Protein AF-A0A3M1ITL6-F1 (afdb_monomer_lite)

Sequence (123 aa):
MMTILAANTQMPSLGCLSLTGAEKLVLAFLWTGGGEDGTHYSFAAISAGTGLSRDDVRECCRSLAGNGLAVFNKGLWRWDGSGPAGAGYAAKTDLPHGLRQEIAALTEATISLGLIDVHDGYY

Structure (mmCIF, N/CA/C/O backbone):
data_AF-A0A3M1ITL6-F1
#
_entry.id   AF-A0A3M1ITL6-F1
#
loop_
_atom_site.group_PDB
_atom_site.id
_atom_site.type_symbol
_atom_site.label_atom_id
_atom_site.label_alt_id
_atom_site.label_comp_id
_atom_site.label_asym_id
_atom_site.label_entity_id
_atom_site.label_seq_id
_atom_site.pdbx_PDB_ins_code
_atom_site.Cartn_x
_atom_site.Cartn_y
_atom_site.Cartn_z
_atom_site.occupancy
_atom_site.B_iso_or_equiv
_atom_site.auth_seq_id
_atom_site.auth_comp_id
_atom_site.auth_asym_id
_atom_site.auth_atom_id
_atom_site.pdbx_PDB_model_num
ATOM 1 N N . MET A 1 1 ? -40.241 -12.916 -23.848 1.00 46.25 1 MET A N 1
ATOM 2 C CA . MET A 1 1 ? -40.240 -12.227 -22.541 1.00 46.25 1 MET A CA 1
ATOM 3 C C . MET A 1 1 ? -39.104 -12.832 -21.727 1.00 46.25 1 MET A C 1
ATOM 5 O O . MET A 1 1 ? -39.281 -13.884 -21.134 1.00 46.25 1 MET A O 1
ATOM 9 N N . MET A 1 2 ? -37.899 -12.273 -21.856 1.00 37.56 2 MET A N 1
ATOM 10 C CA . MET A 1 2 ? -36.683 -12.798 -21.227 1.00 37.56 2 MET A CA 1
ATOM 11 C C . MET A 1 2 ? -36.306 -11.838 -20.101 1.00 37.56 2 MET A C 1
ATOM 13 O O . MET A 1 2 ? -35.878 -10.715 -20.353 1.00 37.56 2 MET A O 1
ATOM 17 N N . THR A 1 3 ? -36.563 -12.257 -18.867 1.00 47.81 3 THR A N 1
ATOM 18 C CA . THR A 1 3 ? -36.239 -11.501 -17.658 1.00 47.81 3 THR A CA 1
ATOM 19 C C . THR A 1 3 ? -34.740 -11.622 -17.414 1.00 47.81 3 THR A C 1
ATOM 21 O O . THR A 1 3 ? -34.264 -12.660 -16.961 1.00 47.81 3 THR A O 1
ATOM 24 N N . ILE A 1 4 ? -33.985 -10.574 -17.741 1.00 45.72 4 ILE A N 1
ATOM 25 C CA . ILE A 1 4 ? -32.607 -10.432 -17.273 1.00 45.72 4 ILE A CA 1
ATOM 26 C C . ILE A 1 4 ? -32.708 -10.134 -15.777 1.00 45.72 4 ILE A C 1
ATOM 28 O O . ILE A 1 4 ? -33.066 -9.029 -15.373 1.00 45.72 4 ILE A O 1
ATOM 32 N N . LEU A 1 5 ? -32.450 -11.153 -14.958 1.00 42.06 5 LEU A N 1
ATOM 33 C CA . LEU A 1 5 ? -32.107 -10.987 -13.553 1.00 42.06 5 LEU A CA 1
ATOM 34 C C . LEU A 1 5 ? -30.850 -10.117 -13.512 1.00 42.06 5 LEU A C 1
ATOM 36 O O . LEU A 1 5 ? -29.741 -10.608 -13.714 1.00 42.06 5 LEU A O 1
ATOM 40 N N . ALA A 1 6 ? -31.029 -8.814 -13.299 1.00 45.41 6 ALA A N 1
ATOM 41 C CA . ALA A 1 6 ? -29.959 -7.963 -12.821 1.00 45.41 6 ALA A CA 1
ATOM 42 C C . ALA A 1 6 ? -29.506 -8.581 -11.499 1.00 45.41 6 ALA A C 1
ATOM 44 O O . ALA A 1 6 ? -30.219 -8.512 -10.496 1.00 45.41 6 ALA A O 1
ATOM 45 N N . ALA A 1 7 ? -28.370 -9.278 -11.533 1.00 46.28 7 ALA A N 1
ATOM 46 C CA . ALA A 1 7 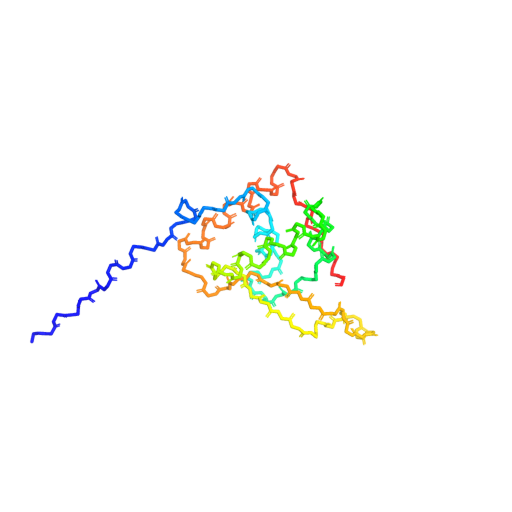? -27.677 -9.690 -10.335 1.00 46.28 7 ALA A CA 1
ATOM 47 C C . ALA A 1 7 ? -27.480 -8.417 -9.516 1.00 46.28 7 ALA A C 1
ATOM 49 O O . ALA A 1 7 ? -26.694 -7.542 -9.873 1.00 46.28 7 ALA A O 1
ATOM 50 N N . ASN A 1 8 ? -28.270 -8.287 -8.456 1.00 49.06 8 ASN A N 1
ATOM 51 C CA . ASN A 1 8 ? -28.079 -7.289 -7.429 1.00 49.06 8 ASN A CA 1
ATOM 52 C C . ASN A 1 8 ? -26.829 -7.721 -6.653 1.00 49.06 8 ASN A C 1
ATOM 54 O O . ASN A 1 8 ? -26.909 -8.241 -5.544 1.00 49.06 8 ASN A O 1
ATOM 58 N N . THR A 1 9 ? -25.663 -7.621 -7.294 1.00 50.06 9 THR A N 1
ATOM 59 C CA . THR A 1 9 ? -24.370 -7.663 -6.623 1.00 50.06 9 THR A CA 1
ATOM 60 C C . THR A 1 9 ? -24.297 -6.388 -5.814 1.00 50.06 9 THR A C 1
ATOM 62 O O . THR A 1 9 ? -23.813 -5.358 -6.278 1.00 50.06 9 THR A O 1
ATOM 65 N N . GLN A 1 10 ? -24.870 -6.465 -4.619 1.00 50.16 10 GLN A N 1
ATOM 66 C CA . GLN A 1 10 ? -24.648 -5.540 -3.530 1.00 50.16 10 GLN A CA 1
ATOM 67 C C . GLN A 1 10 ? -23.132 -5.508 -3.332 1.00 50.16 10 GLN A C 1
ATOM 69 O O . GLN A 1 10 ? -22.541 -6.451 -2.806 1.00 50.16 10 GLN A O 1
ATOM 74 N N . MET A 1 11 ? -22.487 -4.514 -3.941 1.00 52.91 11 MET A N 1
ATOM 75 C CA . MET A 1 11 ? -21.036 -4.482 -4.000 1.00 52.91 11 MET A CA 1
ATOM 76 C C . MET A 1 11 ? -20.493 -4.299 -2.590 1.00 52.91 11 MET A C 1
ATOM 78 O O . MET A 1 11 ? -21.077 -3.538 -1.813 1.00 52.91 11 MET A O 1
ATOM 82 N N . PRO A 1 12 ? -19.396 -4.987 -2.251 1.00 55.94 12 PRO A N 1
ATOM 83 C CA . PRO A 1 12 ? -18.778 -4.797 -0.960 1.00 55.94 12 PRO A CA 1
ATOM 84 C C . PRO A 1 12 ? -18.302 -3.345 -0.846 1.00 55.94 12 PRO A C 1
ATOM 86 O O . PRO A 1 12 ? -17.479 -2.905 -1.644 1.00 55.94 12 PRO A O 1
ATOM 89 N N . SER A 1 13 ? -18.833 -2.594 0.120 1.00 63.34 13 SER A N 1
ATOM 90 C CA . SER A 1 13 ? -18.220 -1.333 0.548 1.00 63.34 13 SER A CA 1
ATOM 91 C C . SER A 1 13 ? -16.932 -1.642 1.314 1.00 63.34 13 SER A C 1
ATOM 93 O O . SER A 1 13 ? -16.799 -2.720 1.903 1.00 63.34 13 SER A O 1
ATOM 95 N N . LEU A 1 14 ? -15.988 -0.705 1.397 1.00 59.44 14 LEU A N 1
ATOM 96 C CA . LEU A 1 14 ? -14.835 -0.831 2.297 1.00 59.44 14 LEU A CA 1
ATOM 97 C C . LEU A 1 14 ? -15.272 -1.062 3.750 1.00 59.44 14 LEU A C 1
ATOM 99 O O . LEU A 1 14 ? -14.508 -1.612 4.528 1.00 59.44 14 LEU A O 1
ATOM 103 N N . GLY A 1 15 ? -16.497 -0.675 4.123 1.00 57.66 15 GLY A N 1
ATOM 104 C CA . GLY A 1 15 ? -17.072 -0.972 5.436 1.00 57.66 15 GLY A CA 1
ATOM 105 C C . GLY A 1 15 ? -17.355 -2.460 5.683 1.00 57.66 15 GLY A C 1
ATOM 106 O O . GLY A 1 15 ? -17.382 -2.875 6.838 1.00 57.66 15 GLY A O 1
ATOM 107 N N . CYS A 1 16 ? -17.550 -3.268 4.635 1.00 54.03 16 CYS A N 1
ATOM 108 C CA . CYS A 1 16 ? -17.731 -4.719 4.771 1.00 54.03 16 CYS A CA 1
ATOM 109 C C . CYS A 1 16 ? -16.427 -5.517 4.590 1.00 54.03 16 CYS A C 1
ATOM 111 O O . CYS A 1 16 ? -16.330 -6.647 5.067 1.00 54.03 16 CYS A O 1
ATOM 113 N N . LEU A 1 17 ? -15.414 -4.923 3.952 1.00 67.50 17 LEU A N 1
ATOM 114 C CA . LEU A 1 17 ? -14.052 -5.446 3.931 1.00 67.50 17 LEU A CA 1
ATOM 115 C C . LEU A 1 17 ? -13.398 -5.050 5.258 1.00 67.50 17 LEU A C 1
ATOM 117 O O . LEU A 1 17 ? -13.143 -3.877 5.503 1.00 67.50 17 LEU A O 1
ATOM 121 N N . SER A 1 18 ? -13.163 -6.010 6.151 1.00 79.00 18 SER A N 1
ATOM 122 C CA . SER A 1 18 ? -12.635 -5.745 7.497 1.00 79.00 18 SER A CA 1
ATOM 123 C C . SER A 1 18 ? -11.139 -5.384 7.474 1.00 79.00 18 SER A C 1
ATOM 125 O O . SER A 1 18 ? -10.317 -6.100 8.039 1.00 79.00 18 SER A O 1
ATOM 127 N N . LEU A 1 19 ? -10.789 -4.283 6.802 1.00 85.44 19 LEU A N 1
ATOM 128 C CA . LEU A 1 19 ? -9.425 -3.781 6.673 1.00 85.44 19 LEU A CA 1
ATOM 129 C C . LEU A 1 19 ? -8.981 -3.075 7.959 1.00 85.44 19 LEU A C 1
ATOM 131 O O . LEU A 1 19 ? -9.660 -2.182 8.483 1.00 85.44 19 LEU A O 1
ATOM 135 N N . THR A 1 20 ? -7.796 -3.440 8.423 1.00 91.44 20 THR A N 1
ATOM 136 C CA . THR A 1 20 ? -7.046 -2.786 9.494 1.00 91.44 20 THR A CA 1
ATOM 137 C C . THR A 1 20 ? -6.612 -1.370 9.099 1.00 91.44 20 THR A C 1
ATOM 139 O O . THR A 1 20 ? -6.631 -0.981 7.929 1.00 91.44 20 THR A O 1
ATOM 142 N N . GLY A 1 21 ? -6.194 -0.572 10.088 1.00 88.75 21 GLY A N 1
ATOM 143 C CA . GLY A 1 21 ? -5.652 0.768 9.836 1.00 88.75 21 GLY A CA 1
ATOM 144 C C . GLY A 1 21 ? -4.407 0.751 8.942 1.00 88.75 21 GLY A C 1
ATOM 145 O O . GLY A 1 21 ? -4.296 1.581 8.044 1.00 88.75 21 GLY A O 1
ATOM 146 N N . ALA A 1 22 ? -3.517 -0.229 9.130 1.00 91.25 22 ALA A N 1
ATOM 147 C CA . ALA A 1 22 ? -2.308 -0.381 8.323 1.00 91.25 22 ALA A CA 1
ATOM 148 C C . ALA A 1 22 ? -2.631 -0.741 6.862 1.00 91.25 22 ALA A C 1
ATOM 150 O O . ALA A 1 22 ? -2.080 -0.137 5.946 1.00 91.25 22 ALA A O 1
ATOM 151 N N . GLU A 1 23 ? -3.582 -1.651 6.626 1.00 92.31 23 GLU A N 1
ATOM 152 C CA . GLU A 1 23 ? -4.016 -2.004 5.266 1.00 92.31 23 GLU A CA 1
ATOM 153 C C . GLU A 1 23 ? -4.663 -0.827 4.543 1.00 92.31 23 GLU A C 1
ATOM 155 O O . GLU A 1 23 ? -4.386 -0.606 3.367 1.00 92.31 23 GLU A O 1
ATOM 160 N N . LYS A 1 24 ? -5.495 -0.048 5.242 1.00 91.25 24 LYS A N 1
ATOM 161 C CA . LYS A 1 24 ? -6.097 1.178 4.699 1.00 91.25 24 LYS A CA 1
ATOM 162 C C . LYS A 1 24 ? -5.033 2.186 4.282 1.00 91.25 24 LYS A C 1
ATOM 164 O O . LYS A 1 24 ? -5.138 2.778 3.213 1.00 91.25 24 LYS A O 1
ATOM 169 N N . LEU A 1 25 ? -4.002 2.340 5.103 1.00 91.06 25 LEU A N 1
ATOM 170 C CA . LEU A 1 25 ? -2.909 3.271 4.861 1.00 91.06 25 LEU A CA 1
ATOM 171 C C . LEU A 1 25 ? -2.024 2.815 3.686 1.00 91.06 25 LEU A C 1
ATOM 173 O O . LEU A 1 25 ? -1.702 3.616 2.812 1.00 91.06 25 LEU A O 1
ATOM 177 N N . VAL A 1 26 ? -1.723 1.516 3.584 1.00 92.00 26 VAL A N 1
ATOM 178 C CA . VAL A 1 26 ? -1.039 0.943 2.409 1.00 92.00 26 VAL A CA 1
ATOM 179 C C . VAL A 1 26 ? -1.891 1.080 1.146 1.00 92.00 26 VAL A C 1
ATOM 181 O O . VAL A 1 26 ? -1.368 1.451 0.099 1.00 92.00 26 VAL A O 1
ATOM 184 N N . LEU A 1 27 ? -3.197 0.810 1.219 1.00 90.88 27 LEU A N 1
ATOM 185 C CA . LEU A 1 27 ? -4.101 0.933 0.075 1.00 90.88 27 LEU A CA 1
ATOM 186 C C . LEU A 1 27 ? -4.184 2.377 -0.425 1.00 90.88 27 LEU A C 1
ATOM 188 O O . LEU A 1 27 ? -4.099 2.598 -1.630 1.00 90.88 27 LEU A O 1
ATOM 192 N N . ALA A 1 28 ? -4.300 3.341 0.490 1.00 89.88 28 ALA A N 1
ATOM 193 C CA . ALA A 1 28 ? -4.265 4.759 0.161 1.00 89.88 28 ALA A CA 1
ATOM 194 C C . ALA A 1 28 ? -2.951 5.133 -0.545 1.00 89.88 28 ALA A C 1
ATOM 196 O O . ALA A 1 28 ? -2.997 5.750 -1.603 1.00 89.88 28 ALA A O 1
ATOM 197 N N . PHE A 1 29 ? -1.796 4.677 -0.043 1.00 89.94 29 PHE A N 1
ATOM 198 C CA . PHE A 1 29 ? -0.498 4.920 -0.691 1.00 89.94 29 PHE A CA 1
ATOM 199 C C . PHE A 1 29 ? -0.403 4.312 -2.099 1.00 89.94 29 PHE A C 1
ATOM 201 O O . PHE A 1 29 ? 0.122 4.921 -3.025 1.00 89.94 29 PHE A O 1
ATOM 208 N N . LEU A 1 30 ? -0.915 3.097 -2.295 1.00 88.62 30 LEU A N 1
ATOM 209 C CA . LEU A 1 30 ? -0.932 2.480 -3.623 1.00 88.62 30 LEU A CA 1
ATOM 210 C C . LEU A 1 30 ? -1.874 3.220 -4.588 1.00 88.62 30 LEU A C 1
ATOM 212 O O . LEU A 1 30 ? -1.620 3.247 -5.7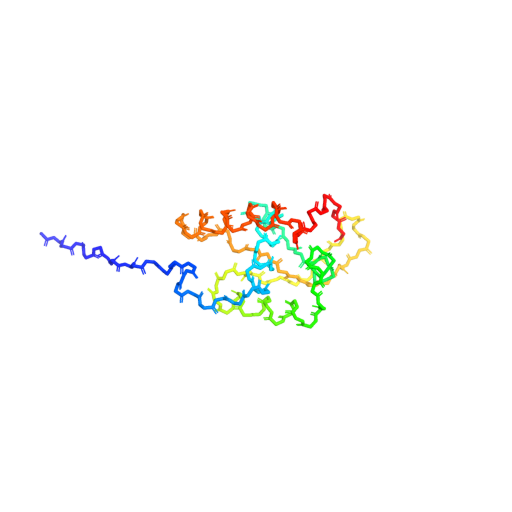94 1.00 88.62 30 LEU A O 1
ATOM 216 N N . TRP A 1 31 ? -2.952 3.809 -4.063 1.00 87.19 31 TRP A N 1
ATOM 217 C CA . TRP A 1 31 ? -3.932 4.566 -4.835 1.00 87.19 31 TRP A CA 1
ATOM 218 C C . TRP A 1 31 ? -3.412 5.944 -5.259 1.00 87.19 31 TRP A C 1
ATOM 220 O O . TRP A 1 31 ? -3.646 6.331 -6.402 1.00 87.19 31 TRP A O 1
ATOM 230 N N . THR A 1 32 ? -2.670 6.651 -4.391 1.00 80.38 32 THR A N 1
ATOM 231 C CA . THR A 1 32 ? -2.135 7.998 -4.691 1.00 80.38 32 THR A CA 1
ATOM 232 C C . THR A 1 32 ? -1.236 8.025 -5.914 1.00 80.38 32 THR A C 1
ATOM 234 O O . THR A 1 32 ? -1.229 9.017 -6.633 1.00 80.38 32 THR A O 1
ATOM 237 N N . GLY A 1 33 ? -0.469 6.960 -6.136 1.00 67.38 33 GLY A N 1
ATOM 238 C CA . GLY A 1 33 ? 0.574 6.959 -7.152 1.00 67.38 33 GLY A CA 1
ATOM 239 C C . GLY A 1 33 ? 0.406 5.948 -8.292 1.00 67.38 33 GLY A C 1
ATOM 240 O O . GLY A 1 33 ? 1.100 6.036 -9.302 1.00 67.38 33 GLY A O 1
ATOM 241 N N . GLY A 1 34 ? -0.515 4.985 -8.159 1.00 56.53 34 GLY A N 1
ATOM 242 C CA . GLY A 1 34 ? -0.714 3.908 -9.141 1.00 56.53 34 GLY A CA 1
ATOM 243 C C . GLY A 1 34 ? -2.139 3.746 -9.673 1.00 56.53 34 GLY A C 1
ATOM 244 O O . GLY A 1 34 ? -2.354 2.882 -10.522 1.00 56.53 34 GLY A O 1
ATOM 245 N N . GLY A 1 35 ? -3.106 4.542 -9.198 1.00 51.56 35 GLY A N 1
ATOM 246 C CA . GLY A 1 35 ? -4.529 4.360 -9.511 1.00 51.56 35 GLY A CA 1
ATOM 247 C C . GLY A 1 35 ? -4.909 4.517 -10.992 1.00 51.56 35 GLY A C 1
ATOM 248 O O . GLY A 1 35 ? -5.876 3.893 -11.426 1.00 51.56 35 GLY A O 1
ATOM 249 N N . GLU A 1 36 ? -4.149 5.290 -11.775 1.00 50.06 36 GLU A N 1
ATOM 250 C CA . GLU A 1 36 ? -4.409 5.497 -13.214 1.00 50.06 36 GLU A CA 1
ATOM 251 C C . GLU A 1 36 ? -3.290 4.964 -14.126 1.00 50.06 36 GLU A C 1
ATOM 253 O O . GLU A 1 36 ? -3.595 4.377 -15.164 1.00 50.06 36 GLU A O 1
ATOM 258 N N . ASP A 1 37 ? -2.021 5.043 -13.709 1.00 54.41 37 ASP A N 1
ATOM 259 C CA . ASP A 1 37 ? -0.874 4.693 -14.568 1.00 54.41 37 ASP A CA 1
ATOM 260 C C . ASP A 1 37 ? -0.365 3.247 -14.404 1.00 54.41 37 ASP A C 1
ATOM 262 O O . ASP A 1 37 ? 0.579 2.824 -15.075 1.00 54.41 37 ASP A O 1
ATOM 266 N N . GLY A 1 38 ? -0.970 2.450 -13.513 1.00 63.53 38 GLY A N 1
ATOM 267 C CA . GLY A 1 38 ? -0.522 1.074 -13.259 1.00 63.53 38 GLY A CA 1
ATOM 268 C C . GLY A 1 38 ? 0.869 0.999 -12.614 1.00 63.53 38 GLY A C 1
ATOM 269 O O . GLY A 1 38 ? 1.568 -0.014 -12.737 1.00 63.53 38 GLY A O 1
ATOM 270 N N . THR A 1 39 ? 1.283 2.066 -11.929 1.00 76.19 39 THR A N 1
ATOM 271 C CA . THR A 1 39 ? 2.563 2.158 -11.223 1.00 76.19 39 THR A CA 1
ATOM 272 C C . THR A 1 39 ? 2.619 1.146 -10.088 1.00 76.19 39 THR A C 1
ATOM 274 O O . THR A 1 39 ? 1.756 1.110 -9.211 1.00 76.19 39 THR A O 1
ATOM 277 N N . HIS A 1 40 ? 3.659 0.315 -10.093 1.00 84.25 40 HIS A N 1
ATOM 278 C CA . HIS A 1 40 ? 3.904 -0.657 -9.036 1.00 84.25 40 HIS A CA 1
ATOM 279 C C . HIS A 1 40 ? 4.993 -0.143 -8.098 1.00 84.25 40 HIS A C 1
ATOM 281 O O . HIS A 1 40 ? 6.101 0.169 -8.531 1.00 84.25 40 HIS A O 1
ATOM 287 N N . TYR A 1 41 ? 4.704 -0.138 -6.802 1.00 85.44 41 TYR A N 1
ATOM 288 C CA . TYR A 1 41 ? 5.629 0.298 -5.768 1.00 85.44 41 TYR A CA 1
ATOM 289 C C . TYR A 1 41 ? 6.367 -0.875 -5.144 1.00 85.44 41 TYR A C 1
ATOM 291 O O . TYR A 1 41 ? 5.770 -1.877 -4.738 1.00 85.44 41 TYR A O 1
ATOM 299 N N . SER A 1 42 ? 7.687 -0.735 -5.019 1.00 87.69 42 SER A N 1
ATOM 300 C CA . SER A 1 42 ? 8.491 -1.666 -4.232 1.00 87.69 42 SER A CA 1
ATOM 301 C C . SER A 1 42 ? 8.116 -1.586 -2.747 1.00 87.69 42 SER A C 1
ATOM 303 O O . SER A 1 42 ? 7.687 -0.545 -2.251 1.00 87.69 42 SER A O 1
ATOM 305 N N . PHE A 1 43 ? 8.356 -2.658 -1.986 1.00 88.25 43 PHE A N 1
ATOM 306 C CA . PHE A 1 43 ? 8.134 -2.636 -0.530 1.00 88.25 43 PHE A CA 1
ATOM 307 C C . PHE A 1 43 ? 8.935 -1.546 0.188 1.00 88.25 43 PHE A C 1
ATOM 309 O O . PHE A 1 43 ? 8.528 -1.082 1.246 1.00 88.25 43 PHE A O 1
ATOM 316 N N . ALA A 1 44 ? 10.090 -1.167 -0.365 1.00 86.31 44 ALA A N 1
ATOM 317 C CA . ALA A 1 44 ? 10.912 -0.098 0.178 1.00 86.31 44 ALA A CA 1
ATOM 318 C C . ALA A 1 44 ? 10.214 1.259 0.046 1.00 86.31 44 ALA A C 1
ATOM 320 O O . ALA A 1 44 ? 10.160 1.991 1.026 1.00 86.31 44 ALA A O 1
ATOM 321 N N . ALA A 1 45 ? 9.649 1.545 -1.130 1.00 85.69 45 ALA A N 1
ATOM 322 C CA . ALA A 1 45 ? 8.916 2.780 -1.387 1.00 85.69 45 ALA A CA 1
ATOM 323 C C . ALA A 1 45 ? 7.655 2.871 -0.519 1.00 85.69 45 ALA A C 1
ATOM 325 O O . ALA A 1 45 ? 7.438 3.884 0.135 1.00 85.69 45 ALA A O 1
ATOM 326 N N . ILE A 1 46 ? 6.882 1.781 -0.429 1.00 89.12 46 ILE A N 1
ATOM 327 C CA . ILE A 1 46 ? 5.681 1.741 0.419 1.00 89.12 46 ILE A CA 1
ATOM 328 C C . ILE A 1 46 ? 6.065 1.947 1.888 1.00 89.12 46 ILE A C 1
ATOM 330 O O . ILE A 1 46 ? 5.462 2.763 2.571 1.00 89.12 46 ILE A O 1
ATOM 334 N N . SER A 1 47 ? 7.090 1.248 2.382 1.00 90.94 47 SER A N 1
ATOM 335 C CA . SER A 1 47 ? 7.567 1.398 3.764 1.00 90.94 47 SER A CA 1
ATOM 336 C C . SER A 1 47 ? 8.030 2.828 4.061 1.00 90.94 47 SER A C 1
ATOM 338 O O . SER A 1 47 ? 7.670 3.371 5.101 1.00 90.94 47 SER A O 1
ATOM 340 N N . ALA A 1 48 ? 8.747 3.468 3.132 1.00 88.56 48 ALA A N 1
ATOM 341 C CA . ALA A 1 48 ? 9.168 4.859 3.273 1.00 88.56 48 ALA A CA 1
ATOM 342 C C . ALA A 1 48 ? 7.976 5.830 3.311 1.00 88.56 48 ALA A C 1
ATOM 344 O O . ALA A 1 48 ? 7.932 6.689 4.183 1.00 88.56 48 ALA A O 1
ATOM 345 N N . GLY A 1 49 ? 6.996 5.662 2.418 1.00 86.69 49 GLY A N 1
ATOM 346 C CA . GLY A 1 49 ? 5.837 6.556 2.333 1.00 86.69 49 GLY A CA 1
ATOM 347 C C . GLY A 1 49 ? 4.784 6.349 3.423 1.00 86.69 49 GLY A C 1
ATOM 348 O O . GLY A 1 49 ? 3.994 7.248 3.682 1.00 86.69 49 GLY A O 1
ATOM 349 N N . THR A 1 50 ? 4.763 5.182 4.071 1.00 89.94 50 THR A N 1
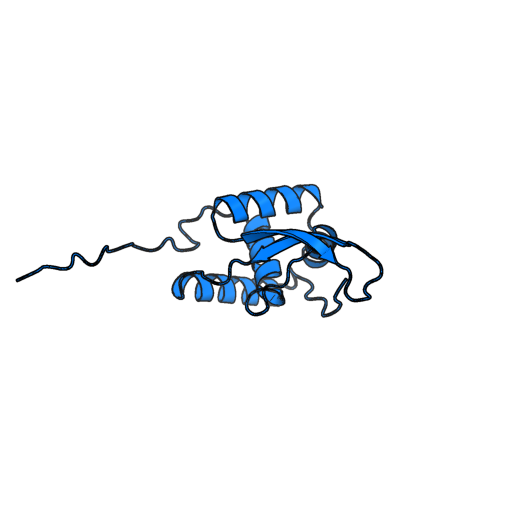ATOM 350 C CA . THR A 1 50 ? 3.765 4.830 5.102 1.00 89.94 50 THR A CA 1
ATOM 351 C C . THR A 1 50 ? 4.317 4.825 6.526 1.00 89.94 50 THR A C 1
ATOM 353 O O . THR A 1 50 ? 3.550 4.741 7.482 1.00 89.94 50 THR A O 1
ATOM 356 N N . GLY A 1 51 ? 5.643 4.829 6.690 1.00 89.88 51 GLY A N 1
ATOM 357 C CA . GLY A 1 51 ? 6.306 4.641 7.983 1.00 89.88 51 GLY A CA 1
ATOM 358 C C . GLY A 1 51 ? 6.170 3.228 8.572 1.00 89.88 51 GLY A C 1
ATOM 359 O O . GLY A 1 51 ? 6.680 2.968 9.661 1.00 89.88 51 GLY A O 1
ATOM 360 N N . LEU A 1 52 ? 5.504 2.302 7.873 1.00 92.81 52 LEU A N 1
ATOM 361 C CA . LEU A 1 52 ? 5.330 0.919 8.311 1.00 92.81 52 LEU A CA 1
ATOM 362 C C . LEU A 1 52 ? 6.606 0.103 8.094 1.00 92.81 52 LEU A C 1
ATOM 364 O O . LEU A 1 52 ? 7.391 0.359 7.173 1.00 92.81 52 LEU A O 1
ATOM 368 N N . SER A 1 53 ? 6.793 -0.939 8.909 1.00 94.50 53 SER A N 1
ATOM 369 C CA . SER A 1 53 ? 7.899 -1.873 8.701 1.00 94.50 53 SER A CA 1
ATOM 370 C C . SER A 1 53 ? 7.720 -2.644 7.388 1.00 94.50 53 SER A C 1
ATOM 372 O O . SER A 1 53 ? 6.609 -2.839 6.892 1.00 94.50 53 SER A O 1
ATOM 374 N N . ARG A 1 54 ? 8.819 -3.130 6.799 1.00 90.12 54 ARG A N 1
ATOM 375 C CA . ARG A 1 54 ? 8.739 -3.930 5.565 1.00 90.12 54 ARG A CA 1
ATOM 376 C C . ARG A 1 54 ? 7.940 -5.222 5.738 1.00 90.12 54 ARG A C 1
ATOM 378 O O . ARG A 1 54 ? 7.378 -5.695 4.751 1.00 90.12 54 ARG A O 1
ATOM 385 N N . ASP A 1 55 ? 7.915 -5.790 6.939 1.00 93.00 55 ASP A N 1
ATOM 386 C CA . ASP A 1 55 ? 7.156 -7.007 7.219 1.00 93.00 55 ASP A CA 1
ATOM 387 C C . ASP A 1 55 ? 5.655 -6.703 7.281 1.00 93.00 55 ASP A C 1
ATOM 389 O O . ASP A 1 55 ? 4.890 -7.363 6.574 1.00 93.00 55 ASP A O 1
ATOM 393 N N . ASP A 1 56 ? 5.261 -5.620 7.961 1.00 94.56 56 ASP A N 1
ATOM 394 C CA . ASP A 1 56 ? 3.867 -5.150 7.988 1.00 94.56 56 ASP A CA 1
ATOM 395 C C . ASP A 1 56 ? 3.374 -4.798 6.580 1.00 94.56 56 ASP A C 1
ATOM 397 O O . ASP A 1 56 ? 2.286 -5.198 6.168 1.00 94.56 56 ASP A O 1
ATOM 401 N N . VAL A 1 57 ? 4.201 -4.103 5.790 1.00 93.62 57 VAL A N 1
ATOM 402 C CA . VAL A 1 57 ? 3.886 -3.769 4.394 1.00 93.62 57 VAL A CA 1
ATOM 403 C C . VAL A 1 57 ? 3.656 -5.032 3.566 1.00 93.62 57 VAL A C 1
ATOM 405 O O . VAL A 1 57 ? 2.721 -5.082 2.765 1.00 93.62 57 VAL A O 1
ATOM 408 N N . ARG A 1 58 ? 4.490 -6.066 3.730 1.00 92.56 58 ARG A N 1
ATOM 409 C CA . ARG A 1 58 ? 4.340 -7.334 2.998 1.00 92.56 58 ARG A CA 1
ATOM 410 C C . ARG A 1 58 ? 3.055 -8.054 3.375 1.00 92.56 58 ARG A C 1
ATOM 412 O O . ARG A 1 58 ? 2.400 -8.599 2.485 1.00 92.56 58 ARG A O 1
ATOM 419 N N . GLU A 1 59 ? 2.719 -8.081 4.658 1.00 94.62 59 GLU A N 1
ATOM 420 C CA . GLU A 1 59 ? 1.478 -8.671 5.151 1.00 94.62 59 GLU A CA 1
ATOM 421 C C . GLU A 1 59 ? 0.258 -7.913 4.617 1.00 94.62 59 GLU A C 1
ATOM 423 O O . GLU A 1 59 ? -0.600 -8.522 3.973 1.00 94.62 59 GLU A O 1
ATOM 428 N N . CYS A 1 60 ? 0.251 -6.583 4.742 1.00 94.62 60 CYS A N 1
ATOM 429 C CA . CYS A 1 60 ? -0.809 -5.722 4.220 1.00 94.62 60 CYS A CA 1
ATOM 430 C C . CYS A 1 60 ? -0.993 -5.905 2.709 1.00 94.62 60 CYS A C 1
ATOM 432 O O . CYS A 1 60 ? -2.107 -6.129 2.248 1.00 94.62 60 CYS A O 1
ATOM 434 N N . CYS A 1 61 ? 0.087 -5.884 1.920 1.00 93.31 61 CYS A N 1
ATOM 435 C CA . CYS A 1 61 ? 0.002 -6.063 0.466 1.00 93.31 61 CYS A CA 1
ATOM 436 C C . CYS A 1 61 ? -0.590 -7.426 0.076 1.00 93.31 61 CYS A C 1
ATOM 438 O O . CYS A 1 61 ? -1.392 -7.511 -0.853 1.00 93.31 61 CYS A O 1
ATOM 440 N N . ARG A 1 62 ? -0.214 -8.500 0.785 1.00 92.94 62 ARG A N 1
ATOM 441 C CA . ARG A 1 62 ? -0.768 -9.842 0.546 1.00 92.94 62 ARG A CA 1
ATOM 442 C C . ARG A 1 62 ? -2.246 -9.909 0.897 1.00 92.94 62 ARG A C 1
ATOM 444 O O . ARG A 1 62 ? -3.011 -10.476 0.121 1.00 92.94 62 ARG A O 1
ATOM 451 N N . SER A 1 63 ? -2.637 -9.328 2.027 1.00 92.50 63 SER A N 1
ATOM 452 C CA . SER A 1 63 ? -4.039 -9.265 2.429 1.00 92.50 63 SER A CA 1
ATOM 453 C C . SER A 1 63 ? -4.867 -8.454 1.429 1.00 92.50 63 SER A C 1
ATOM 455 O O . SER A 1 63 ? -5.877 -8.943 0.924 1.00 92.50 63 SER A O 1
ATOM 457 N N . LEU A 1 64 ? -4.397 -7.270 1.026 1.00 91.56 64 LEU A N 1
ATOM 458 C CA . LEU A 1 64 ? -5.048 -6.439 0.009 1.00 91.56 64 LEU A CA 1
ATOM 459 C C . LEU A 1 64 ? -5.184 -7.169 -1.334 1.00 91.56 64 LEU A C 1
ATOM 461 O O . LEU A 1 64 ? -6.240 -7.105 -1.960 1.00 91.56 64 LEU A O 1
ATOM 465 N N . ALA A 1 65 ? -4.158 -7.905 -1.767 1.00 90.56 65 ALA A N 1
ATOM 466 C CA . ALA A 1 65 ? -4.240 -8.724 -2.975 1.00 90.56 65 ALA A CA 1
ATOM 467 C C . ALA A 1 65 ? -5.226 -9.894 -2.830 1.00 90.56 65 ALA A C 1
ATOM 469 O O . ALA A 1 65 ? -5.994 -10.159 -3.754 1.00 90.56 65 ALA A O 1
ATOM 470 N N . GLY A 1 66 ? -5.267 -10.551 -1.666 1.00 87.38 66 GLY A N 1
ATOM 471 C CA . GLY A 1 66 ? -6.262 -11.582 -1.349 1.00 87.38 66 GLY A CA 1
ATOM 472 C C . GLY A 1 66 ? -7.701 -11.054 -1.359 1.00 87.38 66 GLY A C 1
ATOM 473 O O . GLY A 1 66 ? -8.611 -11.765 -1.773 1.00 87.38 66 GLY A O 1
ATOM 474 N N . ASN A 1 67 ? -7.890 -9.785 -0.991 1.00 86.44 67 ASN A N 1
ATOM 475 C CA . ASN A 1 67 ? -9.165 -9.067 -1.074 1.00 86.44 67 ASN A CA 1
ATOM 476 C C . ASN A 1 67 ? -9.444 -8.470 -2.469 1.00 86.44 67 ASN A C 1
ATOM 478 O O . ASN A 1 67 ? -10.469 -7.822 -2.671 1.00 86.44 67 ASN A O 1
ATOM 482 N N . GLY A 1 68 ? -8.546 -8.665 -3.439 1.00 88.56 68 GLY A N 1
ATOM 483 C CA . GLY A 1 68 ? -8.701 -8.151 -4.798 1.00 88.56 68 GLY A CA 1
ATOM 484 C C . GLY A 1 68 ? -8.574 -6.630 -4.918 1.00 88.56 68 GLY A C 1
ATOM 485 O O . GLY A 1 68 ? -9.119 -6.069 -5.860 1.00 88.56 68 GLY A O 1
ATOM 486 N N . LEU A 1 69 ? -7.878 -5.968 -3.990 1.00 89.25 69 LEU A N 1
ATOM 487 C CA . LEU A 1 69 ? -7.675 -4.511 -3.961 1.00 89.25 69 LEU A CA 1
ATOM 488 C C . LEU A 1 69 ? -6.297 -4.080 -4.480 1.00 89.25 69 LEU A C 1
ATOM 490 O O . LEU A 1 69 ? -6.108 -2.920 -4.841 1.00 89.25 69 LEU A O 1
ATOM 494 N N . ALA A 1 70 ? -5.337 -5.004 -4.530 1.00 90.25 70 ALA A N 1
ATOM 495 C CA . ALA A 1 70 ? -3.984 -4.757 -5.014 1.00 90.25 70 ALA A CA 1
ATOM 496 C C . ALA A 1 70 ? -3.526 -5.860 -5.975 1.00 90.25 70 ALA A C 1
ATOM 498 O O . ALA A 1 70 ? -3.987 -7.001 -5.905 1.00 90.25 70 ALA A O 1
ATOM 499 N N . VAL A 1 71 ? -2.591 -5.520 -6.859 1.00 89.44 71 VAL A N 1
ATOM 500 C CA . VAL A 1 71 ? -2.024 -6.430 -7.858 1.00 89.44 71 VAL A CA 1
ATOM 501 C C . VAL A 1 71 ? -0.518 -6.505 -7.660 1.00 89.44 71 VAL A C 1
ATOM 503 O O . VAL A 1 71 ? 0.152 -5.488 -7.504 1.00 89.44 71 VAL A O 1
ATOM 506 N N . PHE A 1 72 ? 0.012 -7.724 -7.636 1.00 89.31 72 PHE A N 1
ATOM 507 C CA . PHE A 1 72 ? 1.440 -7.974 -7.493 1.00 89.31 72 PHE A CA 1
ATOM 508 C C . PHE A 1 72 ? 2.128 -8.051 -8.857 1.00 89.31 72 PHE A C 1
ATOM 510 O O . PHE A 1 72 ? 1.617 -8.705 -9.768 1.00 89.31 72 PHE A O 1
ATOM 517 N N . ASN A 1 73 ? 3.335 -7.494 -8.958 1.00 85.50 73 ASN A N 1
ATOM 518 C CA . ASN A 1 73 ? 4.173 -7.626 -10.144 1.00 85.50 73 ASN A CA 1
ATOM 519 C C . ASN A 1 73 ? 5.646 -7.888 -9.790 1.00 85.50 73 ASN A C 1
ATOM 521 O O . ASN A 1 73 ? 6.167 -7.423 -8.771 1.00 85.50 73 ASN A O 1
ATOM 525 N N . LYS A 1 74 ? 6.316 -8.669 -10.645 1.00 80.75 74 LYS A N 1
ATOM 526 C CA . LYS A 1 74 ? 7.729 -9.055 -10.521 1.00 80.75 74 LYS A CA 1
ATOM 527 C C . LYS A 1 74 ? 8.554 -8.368 -11.602 1.00 80.75 74 LYS A C 1
ATOM 529 O O . LYS A 1 74 ? 8.065 -8.123 -12.695 1.00 80.75 74 LYS A O 1
ATOM 534 N N . GLY A 1 75 ? 9.838 -8.164 -11.324 1.00 70.75 75 GLY A N 1
ATOM 535 C CA . GLY A 1 75 ? 10.765 -7.598 -12.300 1.00 70.75 75 GLY A CA 1
ATOM 536 C C . GLY A 1 75 ? 10.529 -6.111 -12.530 1.00 70.75 75 GLY A C 1
ATOM 537 O O . GLY A 1 75 ? 10.690 -5.648 -13.652 1.00 70.75 75 GLY A O 1
ATOM 538 N N . LEU A 1 76 ? 10.145 -5.372 -11.483 1.00 74.88 76 LEU A N 1
ATOM 539 C CA . LEU A 1 76 ? 10.132 -3.913 -11.535 1.00 74.88 76 LEU A CA 1
ATOM 540 C C . LEU A 1 76 ? 11.530 -3.440 -11.897 1.00 74.88 76 LEU A C 1
ATOM 542 O O . LEU A 1 76 ? 12.501 -3.948 -11.337 1.00 74.88 76 LEU A O 1
ATOM 546 N N . TRP A 1 77 ? 11.623 -2.504 -12.830 1.00 67.31 77 TRP A N 1
ATOM 547 C CA . TRP A 1 77 ? 12.874 -1.881 -13.236 1.00 67.31 77 TRP A CA 1
ATOM 548 C C . TRP A 1 77 ? 12.988 -0.518 -12.584 1.00 67.31 77 TRP A C 1
ATOM 550 O O . TRP A 1 77 ? 11.987 0.172 -12.399 1.00 67.31 77 TRP A O 1
ATOM 560 N N . ARG A 1 78 ? 14.216 -0.140 -12.240 1.00 67.00 78 ARG A N 1
ATOM 561 C CA . ARG A 1 78 ? 14.498 1.240 -11.860 1.00 67.00 78 ARG A CA 1
ATOM 562 C C . ARG A 1 78 ? 14.249 2.144 -13.060 1.00 67.00 78 ARG A C 1
ATOM 564 O O . ARG A 1 78 ? 14.522 1.756 -14.198 1.00 67.00 78 ARG A O 1
ATOM 571 N N . TRP A 1 79 ? 13.751 3.345 -12.799 1.00 66.00 79 TRP A N 1
ATOM 572 C CA . TRP A 1 79 ? 13.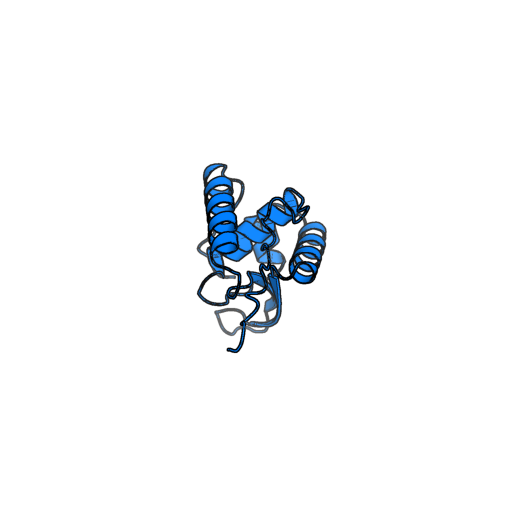423 4.317 -13.843 1.00 66.00 79 TRP A CA 1
ATOM 573 C C . TRP A 1 79 ? 14.653 4.750 -14.662 1.00 66.00 79 TRP A C 1
ATOM 575 O O . TRP A 1 79 ? 14.525 5.104 -15.830 1.00 66.00 79 TRP A O 1
ATOM 585 N N . ASP A 1 80 ? 15.849 4.670 -14.072 1.00 69.50 80 ASP A N 1
ATOM 586 C CA . ASP A 1 80 ? 17.137 4.978 -14.706 1.00 69.50 80 ASP A CA 1
ATOM 587 C C . ASP A 1 80 ? 17.690 3.830 -15.578 1.00 69.50 80 ASP A C 1
ATOM 589 O O . ASP A 1 80 ? 18.780 3.939 -16.140 1.00 69.50 80 ASP A O 1
ATOM 593 N N . GLY A 1 81 ? 16.974 2.704 -15.672 1.00 65.94 81 GLY A N 1
ATOM 594 C CA . GLY A 1 81 ? 17.409 1.522 -16.415 1.00 65.94 81 GLY A CA 1
ATOM 595 C C . GLY A 1 81 ? 18.594 0.777 -15.789 1.00 65.94 81 GLY A C 1
ATOM 596 O O . GLY A 1 81 ? 19.072 -0.192 -16.380 1.00 65.94 81 GLY A O 1
ATOM 597 N N . SER A 1 82 ? 19.055 1.166 -14.591 1.00 71.44 82 SER A N 1
ATOM 598 C CA . SER A 1 82 ? 20.245 0.590 -13.939 1.00 71.44 82 SER A CA 1
ATOM 599 C C . SER A 1 82 ? 20.067 -0.861 -13.480 1.00 71.44 82 SER A C 1
ATOM 601 O O . SER A 1 82 ? 21.034 -1.509 -13.077 1.00 71.44 82 SER A O 1
ATOM 603 N N . GLY A 1 83 ? 18.850 -1.401 -13.565 1.00 62.75 83 GLY A N 1
ATOM 604 C CA . GLY A 1 83 ? 18.572 -2.808 -13.318 1.00 62.75 83 GLY A CA 1
ATOM 605 C C . GLY A 1 83 ? 17.193 -3.059 -12.711 1.00 62.75 83 GLY A C 1
ATOM 606 O O . GLY A 1 83 ? 16.415 -2.125 -12.486 1.00 62.75 83 GLY A O 1
ATOM 607 N N . PRO A 1 84 ? 16.878 -4.328 -12.409 1.00 70.19 84 PRO A N 1
ATOM 608 C CA . PRO A 1 84 ? 15.655 -4.678 -11.706 1.00 70.19 84 PRO A CA 1
ATOM 609 C C . PRO A 1 84 ? 15.657 -4.097 -10.278 1.00 70.19 84 PRO A C 1
ATOM 611 O O . PRO A 1 84 ? 16.507 -4.425 -9.452 1.00 70.19 84 PRO A O 1
ATOM 614 N N . ALA A 1 85 ? 14.663 -3.265 -9.972 1.00 65.94 85 ALA A N 1
ATOM 615 C CA . ALA A 1 85 ? 14.289 -2.802 -8.636 1.00 65.94 85 ALA A CA 1
ATOM 616 C C . ALA A 1 85 ? 13.637 -3.907 -7.774 1.00 65.94 85 ALA A C 1
ATOM 618 O O . ALA A 1 85 ? 13.541 -3.767 -6.554 1.00 65.94 85 ALA A O 1
ATOM 619 N N . GLY A 1 86 ? 13.210 -5.020 -8.385 1.00 77.62 86 GLY A N 1
ATOM 620 C CA . GLY A 1 86 ? 12.713 -6.203 -7.679 1.00 77.62 86 GLY A CA 1
ATOM 621 C C . GLY A 1 86 ? 11.241 -6.494 -7.959 1.00 77.62 86 GLY A C 1
ATOM 622 O O . GLY A 1 86 ? 10.874 -6.793 -9.090 1.00 77.62 86 GLY A O 1
ATOM 623 N N . ALA A 1 87 ? 10.401 -6.494 -6.927 1.00 82.06 87 ALA A N 1
ATOM 624 C CA . ALA A 1 87 ? 8.971 -6.785 -7.030 1.00 82.06 87 ALA A CA 1
ATOM 625 C C . ALA A 1 87 ? 8.162 -5.803 -6.177 1.00 82.06 87 ALA A C 1
ATOM 627 O O . ALA A 1 87 ? 8.696 -5.221 -5.227 1.00 82.06 87 ALA A O 1
ATOM 628 N N . GLY A 1 88 ? 6.884 -5.637 -6.502 1.00 86.19 88 GLY A N 1
ATOM 629 C CA . GLY A 1 88 ? 6.043 -4.646 -5.847 1.00 86.19 88 GLY A CA 1
ATOM 630 C C . GLY A 1 88 ? 4.559 -4.825 -6.114 1.00 86.19 88 GLY A C 1
ATOM 631 O O . GLY A 1 88 ? 4.139 -5.811 -6.723 1.00 86.19 88 GLY A O 1
ATOM 632 N N . TYR A 1 89 ? 3.780 -3.871 -5.619 1.00 88.19 89 TYR A N 1
ATOM 633 C CA . TYR A 1 89 ? 2.325 -3.880 -5.692 1.00 88.19 89 TYR A CA 1
ATOM 634 C C . TYR A 1 89 ? 1.803 -2.578 -6.289 1.00 88.19 89 TYR A C 1
ATOM 636 O O . TYR A 1 89 ? 2.381 -1.518 -6.065 1.00 88.19 89 TYR A O 1
ATOM 644 N N . ALA A 1 90 ? 0.705 -2.673 -7.025 1.00 87.50 90 ALA A N 1
ATOM 645 C CA . ALA A 1 90 ? -0.103 -1.544 -7.465 1.00 87.50 90 ALA A CA 1
ATOM 646 C C . ALA A 1 90 ? -1.510 -1.669 -6.875 1.00 87.50 90 ALA A C 1
ATOM 648 O O . ALA A 1 90 ? -1.961 -2.779 -6.567 1.00 87.50 90 ALA A O 1
ATOM 649 N N . ALA A 1 91 ? -2.218 -0.550 -6.744 1.00 87.19 91 ALA A N 1
ATOM 650 C CA . ALA A 1 91 ? -3.653 -0.602 -6.513 1.00 87.19 91 ALA A CA 1
ATOM 651 C C . ALA A 1 91 ? -4.352 -1.196 -7.744 1.00 87.19 91 ALA A C 1
ATOM 653 O O . ALA A 1 91 ? -3.929 -0.994 -8.883 1.00 87.19 91 ALA A O 1
ATOM 654 N N . LYS A 1 92 ? -5.430 -1.946 -7.521 1.00 85.19 92 LYS A N 1
ATOM 655 C CA . LYS A 1 92 ? -6.235 -2.480 -8.617 1.00 85.19 92 LYS A CA 1
ATOM 656 C C . LYS A 1 92 ? -7.079 -1.354 -9.230 1.00 85.19 92 LYS A C 1
ATOM 658 O O . LYS A 1 92 ? -7.825 -0.696 -8.515 1.00 85.19 92 LYS A O 1
ATOM 663 N N . THR A 1 93 ? -6.979 -1.129 -10.539 1.00 78.38 93 THR A N 1
ATOM 664 C CA . THR A 1 93 ? -7.602 0.034 -11.206 1.00 78.38 93 THR A CA 1
ATOM 665 C C . THR A 1 93 ? -9.001 -0.259 -11.766 1.00 78.38 93 THR A C 1
ATOM 667 O O . THR A 1 93 ? -9.845 0.635 -11.852 1.00 78.38 93 THR A O 1
ATOM 670 N N . ASP A 1 94 ? -9.314 -1.527 -12.051 1.00 80.69 94 ASP A N 1
ATOM 671 C CA . ASP A 1 94 ? -10.621 -2.018 -12.517 1.00 80.69 94 ASP A CA 1
ATOM 672 C C . ASP A 1 94 ? -11.640 -2.219 -11.377 1.00 80.69 94 ASP A C 1
ATOM 674 O O . ASP A 1 94 ? -12.600 -2.982 -11.500 1.00 80.69 94 ASP A O 1
ATOM 678 N N . LEU A 1 95 ? -11.461 -1.519 -10.253 1.00 81.38 95 LEU A N 1
ATOM 679 C CA . LEU A 1 95 ? -12.411 -1.551 -9.147 1.00 81.38 95 LEU A CA 1
ATOM 680 C C . LEU A 1 95 ? -13.731 -0.847 -9.519 1.00 81.38 95 LEU A C 1
ATOM 682 O O . LEU A 1 95 ? -13.758 0.117 -10.296 1.00 81.38 95 LEU A O 1
ATOM 686 N N . PRO A 1 96 ? -14.866 -1.269 -8.942 1.00 82.00 96 PRO A N 1
ATOM 687 C CA . PRO A 1 96 ? -16.134 -0.596 -9.182 1.00 82.00 96 PRO A CA 1
ATOM 688 C C . PRO A 1 96 ? -16.120 0.869 -8.730 1.00 82.00 96 PRO A C 1
ATOM 690 O O . PRO A 1 96 ? -15.447 1.223 -7.767 1.00 82.00 96 PRO A O 1
ATOM 693 N N . HIS A 1 97 ? -16.884 1.734 -9.405 1.00 79.38 97 HIS A N 1
ATOM 694 C CA . HIS A 1 97 ? -16.832 3.186 -9.176 1.00 79.38 97 HIS A CA 1
ATOM 695 C C . HIS A 1 97 ? -17.103 3.599 -7.718 1.00 79.38 97 HIS A C 1
ATOM 697 O O . HIS A 1 97 ? -16.392 4.451 -7.198 1.00 79.38 97 HIS A O 1
ATOM 703 N N . GLY A 1 98 ? -18.065 2.963 -7.040 1.00 82.81 98 GLY A N 1
ATOM 704 C CA . GLY A 1 98 ? -18.346 3.248 -5.626 1.00 82.81 98 GLY A CA 1
ATOM 705 C C . GLY A 1 98 ? -17.143 2.973 -4.720 1.00 82.81 98 GLY A C 1
ATOM 706 O O . GLY A 1 98 ? -16.763 3.823 -3.924 1.00 82.81 98 GLY A O 1
ATOM 707 N N . LEU A 1 99 ? -16.466 1.841 -4.925 1.00 80.88 99 LEU A N 1
ATOM 708 C CA . LEU A 1 99 ? -15.269 1.493 -4.163 1.00 80.88 99 LEU A CA 1
ATOM 709 C C . LEU A 1 99 ? -14.109 2.454 -4.459 1.00 80.88 99 LEU A C 1
ATOM 711 O O . LEU A 1 99 ? -13.377 2.830 -3.551 1.00 80.88 99 LEU A O 1
ATOM 715 N N . ARG A 1 100 ? -13.974 2.909 -5.712 1.00 82.44 100 ARG A N 1
ATOM 716 C CA . ARG A 1 100 ? -12.983 3.931 -6.084 1.00 82.44 100 ARG A CA 1
ATOM 717 C C . ARG A 1 100 ? -13.209 5.248 -5.347 1.00 82.44 100 ARG A C 1
ATOM 719 O O . ARG A 1 100 ? -12.242 5.829 -4.871 1.00 82.44 100 ARG A O 1
ATOM 726 N N . GLN A 1 101 ? -14.459 5.696 -5.215 1.00 83.75 101 GLN A N 1
ATOM 727 C CA . GLN A 1 101 ? -14.776 6.906 -4.447 1.00 83.75 101 GLN A CA 1
ATOM 728 C C . GLN A 1 101 ? -14.454 6.741 -2.958 1.00 83.75 101 GLN A C 1
ATOM 730 O O . GLN A 1 101 ? -13.903 7.652 -2.348 1.00 83.75 101 GLN A O 1
ATOM 735 N N . GLU A 1 102 ? -14.749 5.577 -2.374 1.00 85.81 102 GLU A N 1
ATOM 736 C CA . GLU A 1 102 ? -14.429 5.309 -0.969 1.00 85.81 102 GLU A CA 1
ATOM 737 C C . GLU A 1 102 ? -12.912 5.276 -0.718 1.00 85.81 102 GLU A C 1
ATOM 739 O O . GLU A 1 102 ? -12.436 5.859 0.257 1.00 85.81 102 GLU A O 1
ATOM 744 N N . ILE A 1 103 ? -12.140 4.645 -1.613 1.00 86.50 103 ILE A N 1
ATOM 745 C CA . ILE A 1 103 ? -10.671 4.637 -1.533 1.00 86.50 103 ILE A CA 1
ATOM 746 C C . ILE A 1 103 ? -10.119 6.053 -1.738 1.00 86.50 103 ILE A C 1
ATOM 748 O O . ILE A 1 103 ? -9.212 6.452 -1.010 1.00 86.50 103 ILE A O 1
ATOM 752 N N . ALA A 1 104 ? -10.674 6.837 -2.667 1.00 85.50 104 ALA A N 1
ATOM 753 C CA . ALA A 1 104 ? -10.268 8.225 -2.881 1.00 85.50 104 ALA A CA 1
ATOM 754 C C . ALA A 1 104 ? -10.500 9.084 -1.626 1.00 85.50 104 ALA A C 1
ATOM 756 O O . ALA A 1 104 ? -9.574 9.744 -1.163 1.00 85.50 104 ALA A O 1
ATOM 757 N N . ALA A 1 105 ? -11.677 8.988 -1.002 1.00 86.25 105 ALA A N 1
ATOM 758 C CA . ALA A 1 105 ? -11.981 9.706 0.237 1.00 86.25 105 ALA A CA 1
ATOM 759 C C . ALA A 1 105 ? -11.065 9.285 1.403 1.00 86.25 105 ALA A C 1
ATOM 761 O O . ALA A 1 105 ? -10.589 10.125 2.168 1.00 86.25 105 ALA A O 1
ATOM 762 N N . LEU A 1 106 ? -10.774 7.984 1.529 1.00 86.94 106 LEU A N 1
ATOM 763 C CA . LEU A 1 106 ? -9.800 7.472 2.499 1.00 86.94 106 LEU A CA 1
ATOM 764 C C . LEU A 1 106 ? -8.403 8.052 2.244 1.00 86.94 106 LEU A C 1
ATOM 766 O O . LEU A 1 106 ? -7.696 8.419 3.184 1.00 86.94 106 LEU A O 1
ATOM 770 N N . THR A 1 107 ? -8.012 8.124 0.976 1.00 86.56 107 THR A N 1
ATOM 771 C CA . THR A 1 107 ? -6.712 8.635 0.546 1.00 86.56 107 THR A CA 1
ATOM 772 C C . THR A 1 107 ? -6.566 10.112 0.897 1.00 86.56 107 THR A C 1
ATOM 774 O O . THR A 1 107 ? -5.602 10.483 1.564 1.00 86.56 107 THR A O 1
ATOM 777 N N . GLU A 1 108 ? -7.560 10.935 0.556 1.00 84.81 108 GLU A N 1
ATOM 778 C CA . GLU A 1 108 ? -7.610 12.358 0.918 1.00 84.81 108 GLU A CA 1
ATOM 779 C C . GLU A 1 108 ? -7.521 12.569 2.434 1.00 84.81 108 GLU A C 1
ATOM 781 O O . GLU A 1 108 ? -6.737 13.395 2.904 1.00 84.81 108 GLU A O 1
ATOM 786 N N . ALA A 1 109 ? -8.266 11.779 3.214 1.00 84.25 109 ALA A N 1
ATOM 787 C CA . ALA A 1 109 ? -8.216 11.850 4.671 1.00 84.25 109 ALA A CA 1
ATOM 788 C C . ALA A 1 109 ? -6.824 11.491 5.215 1.00 84.25 109 ALA A C 1
ATOM 790 O O . ALA A 1 109 ? -6.320 12.148 6.124 1.00 84.25 109 ALA A O 1
ATOM 791 N N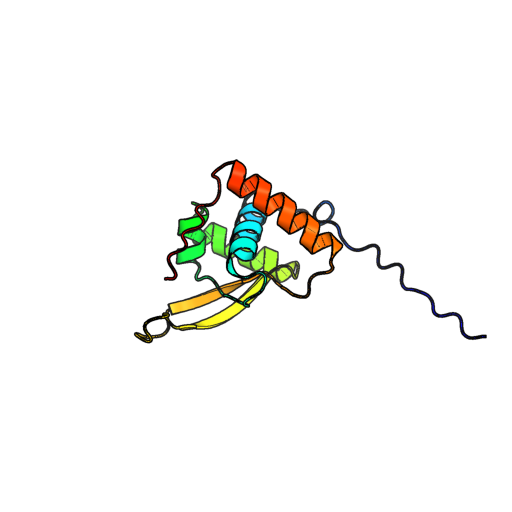 . THR A 1 110 ? -6.181 10.471 4.644 1.00 85.62 110 THR A N 1
ATOM 792 C CA . THR A 1 110 ? -4.865 9.998 5.095 1.00 85.62 110 THR A CA 1
ATOM 793 C C . THR A 1 110 ? -3.763 11.014 4.776 1.00 85.62 110 THR A C 1
ATOM 795 O O . THR A 1 110 ? -2.910 11.278 5.626 1.00 85.62 110 THR A O 1
ATOM 798 N N . ILE A 1 111 ? -3.827 11.652 3.602 1.00 84.50 111 ILE A N 1
ATOM 799 C CA . ILE A 1 111 ? -2.944 12.766 3.220 1.00 84.50 111 ILE A CA 1
ATOM 800 C C . ILE A 1 111 ? -3.173 13.969 4.139 1.00 84.50 111 ILE A C 1
ATOM 802 O O . ILE A 1 111 ? -2.215 14.528 4.668 1.00 84.50 111 ILE A O 1
ATOM 806 N N . SER A 1 112 ? -4.432 14.350 4.385 1.00 84.44 112 SER A N 1
ATOM 807 C CA . SER A 1 112 ? -4.760 15.497 5.242 1.00 84.44 112 SER A CA 1
ATOM 808 C C . SER A 1 112 ? -4.298 15.314 6.690 1.00 84.44 112 SER A C 1
ATOM 810 O O . SER A 1 112 ? -4.067 16.304 7.382 1.00 84.44 112 SER A O 1
ATOM 812 N N . LEU A 1 113 ? -4.182 14.070 7.156 1.00 84.00 113 LEU A N 1
ATOM 813 C CA . LEU A 1 113 ? -3.650 13.733 8.476 1.00 84.00 113 LEU A CA 1
ATOM 814 C C . LEU A 1 113 ? -2.114 13.639 8.499 1.00 84.00 113 LEU A C 1
ATOM 816 O O . LEU A 1 113 ? -1.547 13.413 9.566 1.00 84.00 113 LEU A O 1
ATOM 820 N N . GLY A 1 114 ? -1.440 13.795 7.354 1.00 84.50 114 GLY A N 1
ATOM 821 C CA . GLY A 1 114 ? 0.016 13.674 7.235 1.00 84.50 114 GLY A CA 1
ATOM 822 C C . GLY A 1 114 ? 0.529 12.258 7.504 1.00 84.50 114 GLY A C 1
ATOM 823 O O . GLY A 1 114 ? 1.663 12.087 7.940 1.00 84.50 114 GLY A O 1
ATOM 824 N N . LEU A 1 115 ? -0.319 11.245 7.303 1.00 82.69 115 LEU A N 1
ATOM 825 C CA . LEU A 1 115 ? 0.004 9.843 7.589 1.00 82.69 115 LEU A CA 1
ATOM 826 C C . LEU A 1 115 ? 0.688 9.136 6.413 1.00 82.69 115 LEU A C 1
ATOM 828 O O . LEU A 1 115 ? 1.219 8.041 6.582 1.00 82.69 115 LEU A O 1
ATOM 832 N N . ILE A 1 116 ? 0.648 9.747 5.230 1.00 82.94 116 ILE A N 1
ATOM 833 C CA . ILE A 1 116 ? 1.365 9.296 4.044 1.00 82.94 116 ILE A CA 1
ATOM 834 C C . ILE A 1 116 ? 2.232 10.443 3.545 1.00 82.94 116 ILE A C 1
ATOM 836 O O . ILE A 1 116 ? 1.733 11.553 3.352 1.00 82.94 116 ILE A O 1
ATOM 840 N N . ASP A 1 117 ? 3.499 10.142 3.280 1.00 76.44 117 ASP A N 1
ATOM 841 C CA . ASP A 1 117 ? 4.382 11.030 2.538 1.00 76.44 117 ASP A CA 1
ATOM 842 C C . ASP A 1 117 ? 4.309 10.673 1.049 1.00 76.44 117 ASP A C 1
ATOM 844 O O . ASP A 1 117 ? 4.804 9.630 0.603 1.00 76.44 117 ASP A O 1
ATOM 848 N N . VAL A 1 118 ? 3.620 11.517 0.279 1.00 64.25 118 VAL A N 1
ATOM 849 C CA . VAL A 1 118 ? 3.552 11.389 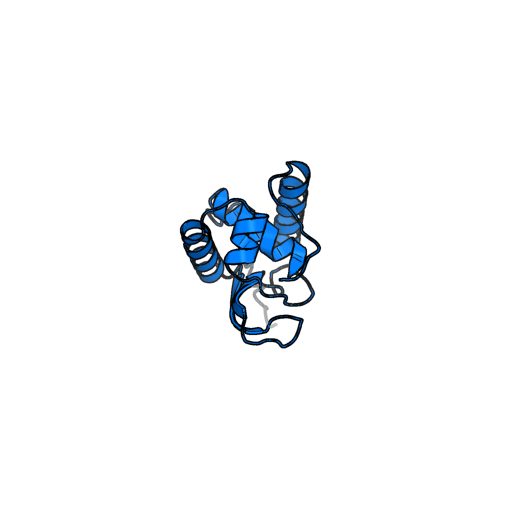-1.179 1.00 64.25 118 VAL A CA 1
ATOM 850 C C . VAL A 1 118 ? 4.831 12.000 -1.736 1.00 64.25 118 VAL A C 1
ATOM 852 O O . VAL A 1 118 ? 4.863 13.134 -2.203 1.00 64.25 118 VAL A O 1
ATOM 855 N N . HIS A 1 119 ? 5.926 11.254 -1.645 1.00 54.88 119 HIS A N 1
ATOM 856 C CA . HIS A 1 119 ? 7.138 11.635 -2.343 1.00 54.88 119 HIS A CA 1
ATOM 857 C C . HIS A 1 119 ? 6.895 11.497 -3.856 1.00 54.88 119 HIS A C 1
ATOM 859 O O . HIS A 1 119 ? 6.847 10.385 -4.376 1.00 54.88 119 HIS A O 1
ATOM 865 N N . ASP A 1 120 ? 6.861 12.624 -4.576 1.00 46.31 120 ASP A N 1
ATOM 866 C CA . ASP A 1 120 ? 6.943 12.700 -6.054 1.00 46.31 120 ASP A CA 1
ATOM 867 C C . ASP A 1 120 ? 8.256 12.095 -6.621 1.00 46.31 120 ASP A C 1
ATOM 869 O O . ASP A 1 120 ? 8.506 12.080 -7.827 1.00 46.31 120 ASP A O 1
ATOM 873 N N . GLY A 1 121 ? 9.133 11.596 -5.745 1.00 41.59 121 GLY A N 1
ATOM 874 C CA . GLY A 1 121 ? 10.399 10.959 -6.072 1.00 41.59 121 GLY A CA 1
ATOM 875 C C . GLY A 1 121 ? 10.239 9.465 -6.326 1.00 41.59 121 GLY A C 1
ATOM 876 O O . GLY A 1 121 ? 10.367 8.652 -5.413 1.00 41.59 121 GLY A O 1
ATOM 877 N N . TYR A 1 122 ? 10.009 9.115 -7.587 1.00 41.78 122 TYR A N 1
ATOM 878 C CA . TYR A 1 122 ? 10.190 7.772 -8.137 1.00 41.78 122 TYR A CA 1
ATOM 879 C C . TYR A 1 122 ? 11.548 7.167 -7.706 1.00 41.78 122 TYR A C 1
ATOM 881 O O . TYR A 1 122 ? 12.601 7.751 -7.974 1.00 41.78 122 TYR A O 1
ATOM 889 N N . TYR A 1 123 ? 11.531 5.981 -7.082 1.00 42.75 123 TYR A N 1
ATOM 890 C CA . TYR A 1 123 ? 12.716 5.153 -6.793 1.00 42.75 123 TYR A CA 1
ATOM 891 C C . TYR A 1 123 ? 12.624 3.795 -7.491 1.00 42.75 123 TYR A C 1
ATOM 893 O O . TYR A 1 123 ? 11.626 3.076 -7.249 1.00 42.75 123 TYR A O 1
#

pLDDT: mean 77.09, std 15.88, range [37.56, 94.62]

Secondary structure (DSSP, 8-state):
----------PPPTTTS---HHHHHHHHHHHHHHTTT-PPEEHHHHHHHH---HHHHHHHHHHHHHTTSEEEEEEEEPTTSSSEEEEEEEE-SS--HHHHHHHHHHHHHHHHTT-S-------

Radius of gyration: 15.92 Å; chains: 1; bounding box: 60×28×32 Å

Foldseek 3Di:
DDDDPPPPPVDDAVVNVPDDPLLLLLLLLLCVPCQPPNDWDDLVRSCVFQVDDSVSSVVSQVSCVVVVQKDKDFQPAQPVNPGGPGIGIHTDNPDDPNNSVNSVVSNVVCVVVVNGDPPPDGD